Protein AF-A0AAJ2Z016-F1 (afdb_monomer_lite)

pLDDT: mean 82.46, std 11.84, range [34.25, 93.69]

Sequence (114 aa):
MADKQTEYRIWHGRLSSMLEGEIEDIRYDAFNEFDAKVASGLIPVLAFKTMQRDFVLPIIRDHGLDMSDFYDAEASILGAASLSDIRFWAGLAKKIGVSAANGNWRARDNRMYV

Secondary structure (DSSP, 8-state):
-HHHHHHHHHHHHHHHHHTTTS-HHHHHHHHHHHHHHHHTT--HHHHHHHHHHHHHHHHHHHTT--HHHHHHHHTTS-S---HHHHHHHHHHHHHH-HHHHHHHHHHHHTTS--

Foldseek 3Di:
DVPQVVQLVVLLVLLCLQCVPPDPVVSVVLVVQLVVCVVVPDRSVVSSVVSVCVLLVVLCVVLVHDVVLVCVLVVLDPGRHHPVLSNVLSVVCSVPNSVVSSVVSSVVNVVPDD

Organism: Weissella confusa (NCBI:txid1583)

Structure (mmCIF, N/CA/C/O backbone):
data_AF-A0AAJ2Z016-F1
#
_entry.id   AF-A0AAJ2Z016-F1
#
loop_
_atom_site.group_PDB
_atom_site.id
_atom_site.type_symbol
_atom_site.label_atom_id
_atom_site.label_alt_id
_atom_site.label_comp_id
_atom_site.label_asym_id
_atom_site.label_entity_id
_atom_site.label_seq_id
_atom_site.pdbx_PDB_ins_code
_atom_site.Cartn_x
_atom_site.Cartn_y
_atom_site.Cartn_z
_atom_site.occupancy
_atom_site.B_iso_or_equiv
_atom_site.auth_seq_id
_atom_site.auth_comp_id
_atom_site.auth_asym_id
_atom_site.auth_atom_id
_atom_site.pdbx_PDB_model_num
ATOM 1 N N . MET A 1 1 ? 17.914 4.092 -23.876 1.00 50.62 1 MET A N 1
ATOM 2 C CA . MET A 1 1 ? 17.433 2.922 -23.103 1.00 50.62 1 MET A CA 1
ATOM 3 C C . MET A 1 1 ? 17.862 2.928 -21.622 1.00 50.62 1 MET A C 1
ATOM 5 O O . MET A 1 1 ? 17.538 1.978 -20.928 1.00 50.62 1 MET A O 1
ATOM 9 N N . ALA A 1 2 ? 18.507 3.985 -21.100 1.00 53.22 2 ALA A N 1
ATOM 10 C CA . ALA A 1 2 ? 18.936 4.063 -19.691 1.00 53.22 2 ALA A CA 1
ATOM 11 C C . ALA A 1 2 ? 17.799 4.354 -18.681 1.00 53.22 2 ALA A C 1
ATOM 13 O O . ALA A 1 2 ? 17.943 4.087 -17.491 1.00 53.22 2 ALA A O 1
ATOM 14 N N . ASP A 1 3 ? 16.663 4.864 -19.161 1.00 67.69 3 ASP A N 1
ATOM 15 C CA . ASP A 1 3 ? 15.550 5.333 -18.327 1.00 67.69 3 ASP A CA 1
ATOM 16 C C . ASP A 1 3 ? 14.743 4.174 -17.709 1.00 67.69 3 ASP A C 1
ATOM 18 O O . ASP A 1 3 ? 14.638 4.045 -16.493 1.00 67.69 3 ASP A O 1
ATOM 22 N N . LYS A 1 4 ? 14.319 3.208 -18.538 1.00 69.62 4 LYS A N 1
ATOM 23 C CA . LYS A 1 4 ? 13.491 2.067 -18.100 1.00 69.62 4 LYS A CA 1
ATOM 24 C C . LYS A 1 4 ? 14.162 1.173 -17.054 1.00 69.62 4 LYS A C 1
ATOM 26 O O . LYS A 1 4 ? 13.498 0.687 -16.146 1.00 69.62 4 LYS A O 1
ATOM 31 N N . GLN A 1 5 ? 15.469 0.937 -17.177 1.00 80.38 5 GLN A N 1
ATOM 32 C CA . GLN A 1 5 ? 16.199 0.092 -16.226 1.00 80.38 5 GLN A CA 1
ATOM 33 C C . GLN A 1 5 ? 16.445 0.810 -14.892 1.00 80.38 5 GLN A C 1
ATOM 35 O O . GLN A 1 5 ? 16.464 0.170 -13.841 1.00 80.38 5 GLN A O 1
ATOM 40 N N . THR A 1 6 ? 16.601 2.135 -14.928 1.00 86.06 6 THR A N 1
ATOM 41 C CA . THR A 1 6 ? 16.713 2.967 -13.725 1.00 86.06 6 THR A CA 1
ATOM 42 C C . THR A 1 6 ? 15.373 3.022 -12.995 1.00 86.06 6 THR A C 1
ATOM 44 O O . THR A 1 6 ? 15.328 2.743 -11.799 1.00 86.06 6 THR A O 1
ATOM 47 N N . GLU A 1 7 ? 14.273 3.263 -13.715 1.00 83.56 7 GLU A N 1
ATOM 48 C CA . GLU A 1 7 ? 12.923 3.204 -13.145 1.00 83.56 7 GLU A CA 1
ATOM 49 C C . GLU A 1 7 ? 12.616 1.833 -12.544 1.00 83.56 7 GLU A C 1
ATOM 51 O O . GLU A 1 7 ? 12.167 1.757 -11.404 1.00 83.56 7 GLU A O 1
ATOM 56 N N . TYR A 1 8 ? 12.903 0.745 -13.264 1.00 88.56 8 TYR A N 1
ATOM 57 C CA . TYR A 1 8 ? 12.694 -0.608 -12.752 1.00 88.56 8 TYR A CA 1
ATOM 58 C C . TYR A 1 8 ? 13.367 -0.811 -11.390 1.00 88.56 8 TYR A C 1
ATOM 60 O O . TYR A 1 8 ? 12.716 -1.241 -10.443 1.00 88.56 8 TYR A O 1
ATOM 68 N N . ARG A 1 9 ? 14.645 -0.431 -11.256 1.00 88.81 9 ARG A N 1
ATOM 69 C CA . ARG A 1 9 ? 15.388 -0.563 -9.992 1.00 88.81 9 ARG A CA 1
ATOM 70 C C . ARG A 1 9 ? 14.791 0.280 -8.867 1.00 88.81 9 ARG A C 1
ATOM 72 O O . ARG A 1 9 ? 14.741 -0.190 -7.736 1.00 88.81 9 ARG A O 1
ATOM 79 N N . ILE A 1 10 ? 14.330 1.496 -9.165 1.00 88.38 10 ILE A N 1
ATOM 80 C CA . ILE A 1 10 ? 13.687 2.372 -8.174 1.00 88.38 10 ILE A CA 1
ATOM 81 C C . ILE A 1 10 ? 12.416 1.714 -7.631 1.00 88.38 10 ILE A C 1
ATOM 83 O O . ILE A 1 10 ? 12.230 1.630 -6.418 1.00 88.38 10 ILE A O 1
ATOM 87 N N . TRP A 1 11 ? 11.546 1.234 -8.519 1.00 89.25 11 TRP A N 1
ATOM 88 C CA . TRP A 1 11 ? 10.260 0.660 -8.124 1.00 89.25 11 TRP A CA 1
ATOM 89 C C . TRP A 1 11 ? 10.403 -0.721 -7.487 1.00 89.25 11 TRP A C 1
ATOM 91 O O . TRP A 1 11 ? 9.723 -1.005 -6.506 1.00 89.25 11 TRP A O 1
ATOM 101 N N . HIS A 1 12 ? 11.363 -1.521 -7.944 1.00 88.50 12 HIS A N 1
ATOM 102 C CA . HIS A 1 12 ? 11.754 -2.764 -7.286 1.00 88.50 12 HIS A CA 1
ATOM 103 C C . HIS A 1 12 ? 12.331 -2.512 -5.880 1.00 88.50 12 HIS A C 1
ATOM 105 O O . HIS A 1 12 ? 12.040 -3.250 -4.942 1.00 88.50 12 HIS A O 1
ATOM 111 N N . GLY A 1 13 ? 13.118 -1.447 -5.697 1.00 87.50 13 GLY A N 1
ATOM 112 C CA . GLY A 1 13 ? 13.601 -1.027 -4.378 1.00 87.50 13 GLY A CA 1
ATOM 113 C C . GLY A 1 13 ? 12.458 -0.615 -3.448 1.00 87.50 13 GLY A C 1
ATOM 114 O O . GLY A 1 13 ? 12.397 -1.069 -2.310 1.00 87.50 13 GLY A O 1
ATOM 115 N N . ARG A 1 14 ? 11.496 0.169 -3.953 1.00 86.81 14 ARG A N 1
ATOM 116 C CA . ARG A 1 14 ? 10.285 0.539 -3.197 1.00 86.81 14 ARG A CA 1
ATOM 117 C C . ARG A 1 14 ? 9.432 -0.670 -2.824 1.00 86.81 14 ARG A C 1
ATOM 119 O O . ARG A 1 14 ? 8.896 -0.702 -1.722 1.00 86.81 14 ARG A O 1
ATOM 126 N N . LEU A 1 15 ? 9.337 -1.661 -3.710 1.00 88.19 15 LEU A N 1
ATOM 127 C CA . LEU A 1 15 ? 8.679 -2.930 -3.416 1.00 88.19 15 LEU A CA 1
ATOM 128 C C . LEU A 1 15 ? 9.373 -3.672 -2.275 1.00 88.19 15 LEU A C 1
ATOM 130 O O . LEU A 1 15 ? 8.717 -4.098 -1.330 1.00 88.19 15 LEU A O 1
ATOM 134 N N . SER A 1 16 ? 10.703 -3.738 -2.305 1.00 87.50 16 SER A N 1
ATOM 135 C CA . SER A 1 16 ? 11.471 -4.320 -1.204 1.00 87.50 16 SER A CA 1
ATOM 136 C C . SER A 1 16 ? 11.191 -3.626 0.131 1.00 87.50 16 SER A C 1
ATOM 138 O O . SER A 1 16 ? 11.004 -4.311 1.130 1.00 87.50 16 SER A O 1
ATOM 140 N N . SER A 1 17 ? 11.134 -2.289 0.156 1.00 84.81 17 SER A N 1
ATOM 141 C CA . SER A 1 17 ? 10.820 -1.527 1.374 1.00 84.81 17 SER A CA 1
ATOM 142 C C . SER A 1 17 ? 9.387 -1.760 1.861 1.00 84.81 17 SER A C 1
ATOM 144 O O . SER A 1 17 ? 9.158 -1.929 3.053 1.00 84.81 17 SER A O 1
ATOM 146 N N . MET A 1 18 ? 8.411 -1.825 0.950 1.00 85.75 18 MET A N 1
ATOM 147 C CA . MET A 1 18 ? 7.009 -2.096 1.294 1.00 85.75 18 MET A CA 1
ATOM 148 C C . MET A 1 18 ? 6.831 -3.452 2.003 1.00 85.75 18 MET A C 1
ATOM 150 O O . MET A 1 18 ? 5.942 -3.597 2.847 1.00 85.75 18 MET A O 1
ATOM 154 N N . LEU A 1 19 ? 7.675 -4.430 1.666 1.00 87.81 19 LEU A N 1
ATOM 155 C CA . LEU A 1 19 ? 7.577 -5.815 2.123 1.00 87.81 19 LEU A CA 1
ATOM 156 C C . LEU A 1 19 ? 8.633 -6.204 3.169 1.00 87.81 19 LEU A C 1
ATOM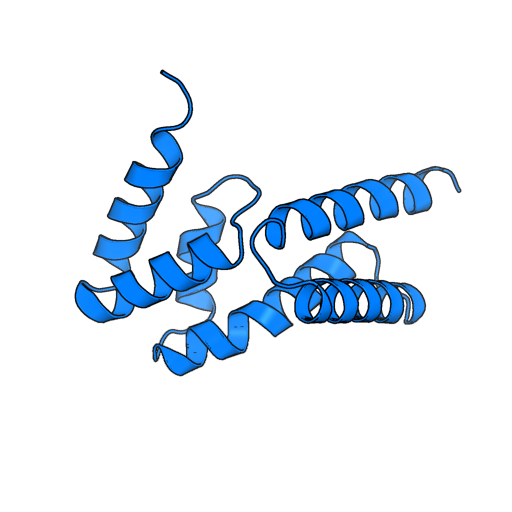 158 O O . LEU A 1 19 ? 8.792 -7.388 3.459 1.00 87.81 19 LEU A O 1
ATOM 162 N N . GLU A 1 20 ? 9.373 -5.247 3.733 1.00 84.12 20 GLU A N 1
ATOM 163 C CA . GLU A 1 20 ? 10.526 -5.513 4.609 1.00 84.12 20 GLU A CA 1
ATOM 164 C C . GLU A 1 20 ? 10.188 -6.410 5.820 1.00 84.12 20 GLU A C 1
ATOM 166 O O . GLU A 1 20 ? 11.023 -7.202 6.255 1.00 84.12 20 GLU A O 1
ATOM 171 N N . GLY A 1 21 ? 8.946 -6.349 6.313 1.00 79.94 21 GLY A N 1
ATOM 172 C CA . GLY A 1 21 ? 8.444 -7.163 7.428 1.00 79.94 21 GLY A CA 1
ATOM 173 C C . GLY A 1 21 ? 7.616 -8.395 7.042 1.00 79.94 21 GLY A C 1
ATOM 174 O O . GLY A 1 21 ? 7.060 -9.038 7.930 1.00 79.94 21 GLY A O 1
ATOM 175 N N . GLU A 1 22 ? 7.485 -8.710 5.754 1.00 87.19 22 GLU A N 1
ATOM 176 C CA . GLU A 1 22 ? 6.683 -9.842 5.277 1.00 87.19 22 GLU A CA 1
ATOM 177 C C . GLU A 1 22 ? 7.527 -11.119 5.132 1.00 87.19 22 GLU A C 1
ATOM 179 O O . GLU A 1 22 ? 8.754 -11.084 4.993 1.00 87.19 22 GLU A O 1
ATOM 184 N N . ILE A 1 23 ? 6.856 -12.273 5.157 1.00 88.75 23 ILE A N 1
ATOM 185 C CA . ILE A 1 23 ? 7.511 -13.575 4.982 1.00 88.75 23 ILE A CA 1
ATOM 186 C C . ILE A 1 23 ? 8.040 -13.753 3.552 1.00 88.75 23 ILE A C 1
ATOM 188 O O . ILE A 1 23 ? 7.595 -13.094 2.613 1.00 88.75 23 ILE A O 1
ATOM 192 N N . GLU A 1 24 ? 9.002 -14.661 3.385 1.00 88.88 24 GLU A N 1
ATOM 193 C CA . GLU A 1 24 ? 9.681 -14.900 2.107 1.00 88.88 24 GLU A CA 1
ATOM 194 C C . GLU A 1 24 ? 8.723 -15.249 0.963 1.00 88.88 24 GLU A C 1
ATOM 196 O O . GLU A 1 24 ? 8.840 -14.641 -0.096 1.00 88.88 24 GLU A O 1
ATOM 201 N N . ASP A 1 25 ? 7.733 -16.110 1.202 1.00 89.81 25 ASP A N 1
ATOM 202 C CA . ASP A 1 25 ? 6.748 -16.501 0.184 1.00 89.81 25 ASP A CA 1
ATOM 203 C C . ASP A 1 25 ? 5.955 -15.294 -0.346 1.00 89.81 25 ASP A C 1
ATOM 205 O O . ASP A 1 25 ? 5.875 -15.078 -1.552 1.00 89.81 25 ASP A O 1
ATOM 209 N N . ILE A 1 26 ? 5.456 -14.435 0.554 1.00 86.12 26 ILE A N 1
ATOM 210 C CA . ILE A 1 26 ? 4.728 -13.206 0.187 1.00 86.12 26 ILE A CA 1
ATOM 211 C C . ILE A 1 26 ? 5.629 -12.267 -0.616 1.00 86.12 26 ILE A C 1
ATOM 213 O O . ILE A 1 26 ? 5.187 -11.652 -1.588 1.00 86.12 26 ILE A O 1
ATOM 217 N N . ARG A 1 27 ? 6.904 -12.154 -0.225 1.00 88.75 27 ARG A N 1
ATOM 218 C CA . ARG A 1 27 ? 7.879 -11.339 -0.956 1.00 88.75 27 ARG A CA 1
ATOM 219 C C . ARG A 1 27 ? 8.116 -11.877 -2.358 1.00 88.75 27 ARG A C 1
ATOM 221 O O . ARG A 1 27 ? 8.108 -11.099 -3.308 1.00 88.75 27 ARG A O 1
ATOM 228 N N . TYR A 1 28 ? 8.312 -13.184 -2.481 1.00 90.25 28 TYR A N 1
ATOM 229 C CA . TYR A 1 28 ? 8.541 -13.847 -3.756 1.00 90.25 28 TYR A CA 1
ATOM 230 C C . TYR A 1 28 ? 7.351 -13.672 -4.705 1.00 90.25 28 TYR A C 1
ATOM 232 O O . TYR A 1 28 ? 7.538 -13.245 -5.846 1.00 90.25 28 TYR A O 1
ATOM 240 N N . ASP A 1 29 ? 6.131 -13.902 -4.218 1.00 90.44 29 ASP A N 1
ATOM 241 C CA . ASP A 1 29 ? 4.907 -13.717 -4.999 1.00 90.44 29 ASP A CA 1
ATOM 242 C C . ASP A 1 29 ? 4.746 -12.265 -5.468 1.00 90.44 29 ASP A C 1
ATOM 244 O O . ASP A 1 29 ? 4.453 -12.022 -6.640 1.00 90.44 29 ASP A O 1
ATOM 248 N N . ALA A 1 30 ? 5.025 -11.289 -4.599 1.00 89.19 30 ALA A N 1
ATOM 249 C CA . ALA A 1 30 ? 4.936 -9.873 -4.943 1.00 89.19 30 ALA A CA 1
ATOM 250 C C . ALA A 1 30 ? 5.948 -9.448 -6.020 1.00 89.19 30 ALA A C 1
ATOM 252 O O . ALA A 1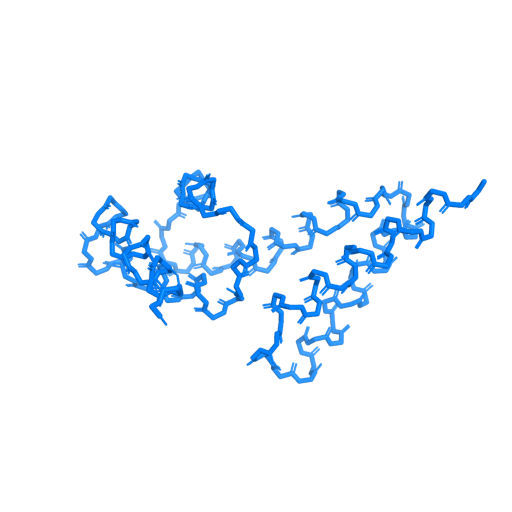 30 ? 5.602 -8.692 -6.933 1.00 89.19 30 ALA A O 1
ATOM 253 N N . PHE A 1 31 ? 7.195 -9.928 -5.937 1.00 91.50 31 PHE A N 1
ATOM 254 C CA . PHE A 1 31 ? 8.207 -9.654 -6.960 1.00 91.50 31 PHE A CA 1
ATOM 255 C C . PHE A 1 31 ? 7.863 -10.328 -8.291 1.00 91.50 31 PHE A C 1
ATOM 257 O O . PHE A 1 31 ? 7.935 -9.676 -9.330 1.00 91.50 31 PHE A O 1
ATOM 264 N N . ASN A 1 32 ? 7.397 -11.579 -8.271 1.00 92.69 32 ASN A N 1
ATOM 265 C CA . ASN A 1 32 ? 6.939 -12.261 -9.484 1.00 92.69 32 ASN A CA 1
ATOM 266 C C . ASN A 1 32 ? 5.762 -11.538 -10.141 1.00 92.69 32 ASN A C 1
ATOM 268 O O . ASN A 1 32 ? 5.710 -11.407 -11.364 1.00 92.69 32 ASN A O 1
ATOM 272 N N . GLU A 1 33 ? 4.811 -11.058 -9.343 1.00 91.69 33 GLU A N 1
ATOM 273 C CA . GLU A 1 33 ? 3.671 -10.305 -9.846 1.00 91.69 33 GLU A CA 1
ATOM 274 C C . GLU A 1 33 ? 4.096 -8.958 -10.447 1.00 91.69 33 GLU A C 1
ATOM 276 O O . GLU A 1 33 ? 3.607 -8.572 -11.515 1.00 91.69 33 GLU A O 1
ATOM 281 N N . PHE A 1 34 ? 5.025 -8.254 -9.798 1.00 91.88 34 PHE A N 1
ATOM 282 C CA . PHE A 1 34 ? 5.614 -7.029 -10.332 1.00 91.88 34 PHE A CA 1
ATOM 283 C C . PHE A 1 34 ? 6.307 -7.281 -11.678 1.00 91.88 34 PHE A C 1
ATOM 285 O O . PHE A 1 34 ? 6.013 -6.589 -12.659 1.00 91.88 34 PHE A O 1
ATOM 292 N N . ASP A 1 35 ? 7.149 -8.310 -11.759 1.00 92.44 35 ASP A N 1
ATOM 293 C CA . ASP A 1 35 ? 7.880 -8.674 -12.972 1.00 92.44 35 ASP A CA 1
ATOM 294 C C . ASP A 1 35 ? 6.933 -9.097 -14.100 1.00 92.44 35 ASP A C 1
ATOM 296 O O . ASP A 1 35 ? 7.098 -8.666 -15.244 1.00 92.44 35 ASP A O 1
ATOM 300 N N . ALA A 1 36 ? 5.885 -9.864 -13.786 1.00 93.69 36 ALA A N 1
ATOM 301 C CA . ALA A 1 36 ? 4.859 -10.263 -14.746 1.00 93.69 36 ALA A CA 1
ATOM 302 C C . ALA A 1 36 ? 4.109 -9.053 -15.327 1.00 93.69 36 ALA A C 1
ATOM 304 O O . ALA A 1 36 ? 3.871 -8.988 -16.536 1.00 93.69 36 ALA A O 1
ATOM 305 N N . LYS A 1 37 ? 3.778 -8.061 -14.492 1.00 92.50 37 LYS A N 1
ATOM 306 C CA . LYS A 1 37 ? 3.123 -6.811 -14.915 1.00 92.50 37 LYS A CA 1
ATOM 307 C C . LYS A 1 37 ? 4.043 -5.945 -15.787 1.00 92.50 37 LYS A C 1
ATOM 309 O O . LYS A 1 37 ? 3.592 -5.361 -16.776 1.00 92.50 37 LYS A O 1
ATOM 314 N N . VAL A 1 38 ? 5.338 -5.878 -15.472 1.00 92.06 38 VAL A N 1
ATOM 315 C CA . VAL A 1 38 ? 6.326 -5.210 -16.338 1.00 92.06 38 VAL A CA 1
ATOM 316 C C . VAL A 1 38 ? 6.458 -5.951 -17.674 1.00 92.06 38 VAL A C 1
ATOM 318 O O . VAL A 1 38 ? 6.438 -5.321 -18.734 1.00 92.06 38 VAL A O 1
ATOM 321 N N . ALA A 1 39 ? 6.518 -7.285 -17.648 1.00 92.38 39 ALA A N 1
ATOM 322 C CA . ALA A 1 39 ? 6.587 -8.120 -18.846 1.00 92.38 39 ALA A CA 1
ATOM 323 C C . ALA A 1 39 ? 5.334 -7.995 -19.731 1.00 92.38 39 ALA A C 1
ATOM 325 O O . ALA A 1 39 ? 5.446 -8.058 -20.955 1.00 92.38 39 ALA A O 1
ATOM 326 N N . SER A 1 40 ? 4.159 -7.735 -19.146 1.00 92.12 40 SER A N 1
ATOM 327 C CA . SER A 1 40 ? 2.923 -7.456 -19.890 1.00 92.12 40 SER A CA 1
ATOM 328 C C . SER A 1 40 ? 2.864 -6.048 -20.500 1.00 92.12 40 SER A C 1
ATOM 330 O O . SER A 1 40 ? 1.853 -5.679 -21.095 1.00 92.12 40 SER A O 1
ATOM 332 N N . GLY A 1 41 ? 3.921 -5.242 -20.357 1.00 88.88 41 GLY A N 1
ATOM 333 C CA . GLY A 1 41 ? 4.050 -3.928 -20.988 1.00 88.88 41 GLY A CA 1
ATOM 334 C C . GLY A 1 41 ? 3.687 -2.738 -20.099 1.00 88.88 41 GLY A C 1
ATOM 335 O O . GLY A 1 41 ? 3.691 -1.608 -20.594 1.00 88.88 41 GLY A O 1
ATOM 336 N N . LEU A 1 42 ? 3.403 -2.942 -18.806 1.00 90.19 42 LEU A N 1
ATOM 337 C CA . LEU A 1 42 ? 3.239 -1.821 -17.879 1.00 90.19 42 LEU A CA 1
ATOM 338 C C . LEU A 1 42 ? 4.595 -1.169 -17.590 1.00 90.19 42 LEU A C 1
ATOM 340 O O . LEU A 1 42 ? 5.608 -1.840 -17.395 1.00 90.19 42 LEU A O 1
ATOM 344 N N . ILE A 1 43 ? 4.611 0.163 -17.520 1.00 89.94 43 ILE A N 1
ATOM 345 C CA . ILE A 1 43 ? 5.783 0.883 -17.011 1.00 89.94 43 ILE A CA 1
ATOM 346 C C . ILE A 1 43 ? 5.968 0.576 -15.512 1.00 89.94 43 ILE A C 1
ATOM 348 O O . ILE A 1 43 ? 4.965 0.393 -14.814 1.00 89.94 43 ILE A O 1
ATOM 352 N N . PRO A 1 44 ? 7.206 0.558 -14.982 1.00 87.62 44 PRO A N 1
ATOM 353 C CA . PRO A 1 44 ? 7.486 0.106 -13.614 1.00 87.62 44 PRO A CA 1
ATOM 354 C C . PRO A 1 44 ? 6.653 0.785 -12.518 1.00 87.62 44 PRO A C 1
ATOM 356 O O . PRO A 1 44 ? 6.187 0.118 -11.599 1.00 87.62 44 PRO A O 1
ATOM 359 N N . VAL A 1 45 ? 6.377 2.089 -12.638 1.00 88.19 45 VAL A N 1
ATOM 360 C CA . VAL A 1 45 ? 5.505 2.803 -11.686 1.00 88.19 45 VAL A CA 1
ATOM 361 C C . VAL A 1 45 ? 4.074 2.264 -11.671 1.00 88.19 45 VAL A C 1
ATOM 363 O O . VAL A 1 45 ? 3.473 2.137 -10.605 1.00 88.19 45 VAL A O 1
ATOM 366 N N . LEU A 1 46 ? 3.513 1.945 -12.841 1.00 88.38 46 LEU A N 1
ATOM 367 C CA . LEU A 1 46 ? 2.159 1.404 -12.941 1.00 88.38 46 LEU A CA 1
ATOM 368 C C . LEU A 1 46 ? 2.129 -0.043 -12.460 1.00 88.38 46 LEU A C 1
ATOM 370 O O . LEU A 1 46 ? 1.243 -0.385 -11.689 1.00 88.38 46 LEU A O 1
ATOM 374 N N . ALA A 1 47 ? 3.123 -0.854 -12.833 1.00 90.38 47 ALA A N 1
ATOM 375 C CA . ALA A 1 47 ? 3.260 -2.222 -12.335 1.00 90.38 47 ALA A CA 1
ATOM 376 C C . ALA A 1 47 ? 3.310 -2.263 -10.797 1.00 90.38 47 ALA A C 1
ATOM 378 O O . ALA A 1 47 ? 2.556 -3.017 -10.183 1.00 90.38 47 ALA A O 1
ATOM 379 N N . PHE A 1 48 ? 4.120 -1.393 -10.181 1.00 89.31 48 PHE A N 1
ATOM 380 C CA . PHE A 1 48 ? 4.195 -1.252 -8.726 1.00 89.31 48 PHE A CA 1
ATOM 381 C C . PHE A 1 48 ? 2.848 -0.846 -8.121 1.00 89.31 48 PHE A C 1
ATOM 383 O O . PHE A 1 48 ? 2.369 -1.515 -7.215 1.00 89.31 48 PHE A O 1
ATOM 390 N N . LYS A 1 49 ? 2.202 0.213 -8.627 1.00 85.50 49 LYS A N 1
ATOM 391 C CA . LYS A 1 49 ? 0.915 0.685 -8.082 1.00 85.50 49 LYS A CA 1
ATOM 392 C C . LYS A 1 49 ? -0.201 -0.348 -8.218 1.00 85.50 49 LYS A C 1
ATOM 394 O O . LYS A 1 49 ? -1.039 -0.461 -7.326 1.00 85.50 49 LYS A O 1
ATOM 399 N N . THR A 1 50 ? -0.239 -1.087 -9.326 1.00 87.19 50 THR A N 1
ATOM 400 C CA . THR A 1 50 ? -1.219 -2.160 -9.516 1.00 87.19 50 THR A CA 1
ATOM 401 C C . THR A 1 50 ? -0.966 -3.292 -8.527 1.00 87.19 50 THR A C 1
ATOM 403 O O . THR A 1 50 ? -1.891 -3.662 -7.820 1.00 87.19 50 THR A O 1
ATOM 406 N N . MET A 1 51 ? 0.278 -3.762 -8.396 1.00 87.50 51 MET A N 1
ATOM 407 C CA . MET A 1 51 ? 0.631 -4.783 -7.402 1.00 87.50 51 MET A CA 1
ATOM 408 C C . MET A 1 51 ? 0.312 -4.305 -5.975 1.00 87.50 51 MET A C 1
ATOM 410 O O . MET A 1 51 ? -0.374 -4.998 -5.235 1.00 87.50 51 MET A O 1
ATOM 414 N N . GLN A 1 52 ? 0.687 -3.076 -5.605 1.00 84.75 52 GLN A N 1
ATOM 415 C CA . GLN A 1 52 ? 0.371 -2.502 -4.293 1.00 84.75 52 GLN A CA 1
ATOM 416 C C . GLN A 1 52 ? -1.139 -2.546 -4.026 1.00 84.75 52 GLN A C 1
ATOM 418 O O . GLN A 1 52 ? -1.569 -2.959 -2.952 1.00 84.75 52 GLN A O 1
ATOM 423 N N . ARG A 1 53 ? -1.958 -2.173 -5.016 1.00 86.00 53 ARG A N 1
ATOM 424 C CA . ARG A 1 53 ? -3.416 -2.278 -4.921 1.00 86.00 53 ARG A CA 1
ATOM 425 C C . ARG A 1 53 ? -3.876 -3.723 -4.726 1.00 86.00 53 ARG A C 1
ATOM 427 O O . ARG A 1 53 ? -4.767 -3.935 -3.910 1.00 86.00 53 ARG A O 1
ATOM 434 N N . ASP A 1 54 ? -3.301 -4.680 -5.445 1.00 86.88 54 ASP A N 1
ATOM 435 C CA . ASP A 1 54 ? -3.674 -6.097 -5.368 1.00 86.88 54 ASP A CA 1
ATOM 436 C C . ASP A 1 54 ? -3.428 -6.670 -3.955 1.00 86.88 54 ASP A C 1
ATOM 438 O O . ASP A 1 54 ? -4.266 -7.413 -3.442 1.00 86.88 54 ASP A O 1
ATOM 442 N N . PHE A 1 55 ? -2.375 -6.225 -3.258 1.00 84.19 55 PHE A N 1
ATOM 443 C CA . PHE A 1 55 ? -2.122 -6.581 -1.851 1.00 84.19 55 PHE A CA 1
ATOM 444 C C . PHE A 1 55 ? -2.995 -5.827 -0.843 1.00 84.19 55 PHE A C 1
ATOM 446 O O . PHE A 1 55 ? -3.402 -6.381 0.180 1.00 84.19 55 PHE A O 1
ATOM 453 N N . VAL A 1 56 ? -3.264 -4.548 -1.097 1.00 85.94 56 VAL A N 1
ATOM 454 C CA . VAL A 1 56 ? -4.007 -3.689 -0.166 1.00 85.94 56 VAL A CA 1
ATOM 455 C C . VAL A 1 56 ? -5.505 -3.980 -0.214 1.00 85.94 56 VAL A C 1
ATOM 457 O O . VAL A 1 56 ? -6.163 -4.007 0.824 1.00 85.94 56 VAL A O 1
ATOM 460 N N . LEU A 1 57 ? -6.057 -4.242 -1.398 1.00 89.75 57 LEU A N 1
ATOM 461 C CA . LEU A 1 57 ? -7.496 -4.388 -1.609 1.00 89.75 57 LEU A CA 1
ATOM 462 C C . LEU A 1 57 ? -8.152 -5.463 -0.717 1.00 89.75 57 LEU A C 1
ATOM 464 O O . LEU A 1 57 ? -9.214 -5.169 -0.160 1.00 89.75 57 LEU A O 1
ATOM 468 N N . PRO A 1 58 ? -7.577 -6.669 -0.528 1.00 90.25 58 PRO A N 1
ATOM 469 C CA . PRO A 1 58 ? -8.110 -7.646 0.421 1.00 90.25 58 PRO A CA 1
ATOM 470 C C . PRO A 1 58 ? -8.159 -7.105 1.854 1.00 90.25 58 PRO A C 1
ATOM 472 O O . PRO A 1 58 ? -9.191 -7.211 2.509 1.00 90.25 58 PRO A O 1
ATOM 475 N N . ILE A 1 59 ? -7.095 -6.435 2.313 1.00 89.88 59 ILE A N 1
ATOM 476 C CA . ILE A 1 59 ? -7.007 -5.865 3.668 1.00 89.88 59 ILE A CA 1
ATOM 477 C C . ILE A 1 59 ? -8.113 -4.827 3.880 1.00 89.88 59 ILE A C 1
ATOM 479 O O . ILE A 1 59 ? -8.799 -4.845 4.901 1.00 89.88 59 ILE A O 1
ATOM 483 N N . ILE A 1 60 ? -8.298 -3.936 2.906 1.00 89.31 60 ILE A N 1
ATOM 484 C CA . ILE A 1 60 ? -9.321 -2.885 2.926 1.00 89.31 60 ILE A CA 1
ATOM 485 C C . ILE A 1 60 ? -10.724 -3.496 3.005 1.00 89.31 60 ILE A C 1
ATOM 487 O O . ILE A 1 60 ? -11.516 -3.122 3.874 1.00 89.31 60 ILE A O 1
ATOM 491 N N . ARG A 1 61 ? -11.003 -4.507 2.176 1.00 91.12 61 ARG A N 1
ATOM 492 C CA . ARG A 1 61 ? -12.294 -5.209 2.162 1.00 91.12 61 ARG A CA 1
ATOM 493 C C . ARG A 1 61 ? -12.575 -5.963 3.460 1.00 91.12 61 ARG A C 1
ATOM 495 O O . ARG A 1 61 ? -13.685 -5.859 3.976 1.00 91.12 61 ARG A O 1
ATOM 502 N N . ASP A 1 62 ? -11.582 -6.639 4.031 1.00 92.38 62 ASP A N 1
ATOM 503 C CA . ASP A 1 62 ? -11.719 -7.374 5.299 1.00 92.38 62 ASP A CA 1
ATOM 504 C C . ASP A 1 62 ? -12.048 -6.454 6.490 1.00 92.38 62 ASP A C 1
ATOM 506 O O . ASP A 1 62 ? -12.632 -6.873 7.499 1.00 92.38 62 ASP A O 1
ATOM 510 N N . HIS A 1 63 ? -11.699 -5.171 6.374 1.00 89.88 63 HIS A N 1
ATOM 511 C CA . HIS A 1 63 ? -12.003 -4.145 7.368 1.00 89.88 63 HIS A CA 1
ATOM 512 C C . HIS A 1 63 ? -13.285 -3.360 7.068 1.00 89.88 63 HIS A C 1
ATOM 514 O O . HIS A 1 63 ? -13.678 -2.539 7.896 1.00 89.88 63 HIS A O 1
ATOM 520 N N . GLY A 1 64 ? -13.968 -3.642 5.952 1.00 89.56 64 GLY A N 1
ATOM 521 C CA . GLY A 1 64 ? -15.176 -2.924 5.535 1.00 89.56 64 GLY A CA 1
ATOM 522 C C . GLY A 1 64 ? -14.909 -1.475 5.120 1.00 89.56 64 GLY A C 1
ATOM 523 O O . GLY A 1 64 ? -15.781 -0.629 5.298 1.00 89.56 64 GLY A O 1
ATOM 524 N N . LEU A 1 65 ? -13.703 -1.191 4.626 1.00 87.69 65 LEU A N 1
ATOM 525 C CA . LEU A 1 65 ? -13.270 0.127 4.160 1.00 87.69 65 LEU A CA 1
ATOM 526 C C . LEU A 1 65 ? -13.369 0.211 2.630 1.00 87.69 65 LEU A C 1
ATOM 528 O O . LEU A 1 65 ? -13.409 -0.824 1.957 1.00 87.69 65 LEU A O 1
ATOM 532 N N . ASP A 1 66 ? -13.378 1.426 2.078 1.00 88.44 66 ASP A N 1
ATOM 533 C CA . ASP A 1 66 ? -13.223 1.631 0.634 1.00 88.44 66 ASP A CA 1
ATOM 534 C C . ASP A 1 66 ? -11.773 1.970 0.252 1.00 88.44 66 ASP A C 1
ATOM 536 O O . ASP A 1 66 ? -10.974 2.450 1.059 1.00 88.44 66 ASP A O 1
ATOM 540 N N . MET A 1 67 ? -11.418 1.740 -1.015 1.00 85.06 67 MET A N 1
ATOM 541 C CA . MET A 1 67 ? -10.122 2.167 -1.541 1.00 85.06 67 MET A CA 1
ATOM 542 C C . MET A 1 67 ? -9.949 3.691 -1.495 1.00 85.06 67 MET A C 1
ATOM 544 O O . MET A 1 67 ? -8.810 4.142 -1.392 1.00 85.06 67 MET A O 1
ATOM 548 N N . SER A 1 68 ? -11.024 4.492 -1.534 1.00 85.00 68 SER A N 1
ATOM 549 C CA . SER A 1 68 ? -10.920 5.942 -1.327 1.00 85.00 68 SER A CA 1
ATOM 550 C C . SER A 1 68 ? -10.379 6.284 0.059 1.00 85.00 68 SER A C 1
ATOM 552 O O . SER A 1 68 ? -9.502 7.135 0.167 1.00 85.00 68 SER A O 1
ATOM 554 N N . ASP A 1 69 ? -10.825 5.572 1.100 1.00 81.50 69 ASP A N 1
ATOM 555 C CA . ASP A 1 69 ? -10.351 5.778 2.474 1.00 81.50 69 ASP A CA 1
ATOM 556 C C . ASP A 1 69 ? -8.850 5.495 2.577 1.00 81.50 69 ASP A C 1
ATOM 558 O O . ASP A 1 69 ? -8.115 6.200 3.272 1.00 81.50 69 ASP A O 1
ATOM 562 N N . PHE A 1 70 ? -8.391 4.465 1.860 1.00 80.25 70 PHE A N 1
ATOM 563 C CA . PHE A 1 70 ? -6.976 4.135 1.758 1.00 80.25 70 PHE A CA 1
ATOM 564 C C . PHE A 1 70 ? -6.188 5.231 1.039 1.00 80.25 70 PHE A C 1
ATOM 566 O O . PHE A 1 70 ? -5.164 5.660 1.559 1.00 80.25 70 PHE A O 1
ATOM 573 N N . TYR A 1 71 ? -6.649 5.712 -0.118 1.00 80.62 71 TYR A N 1
ATOM 574 C CA . TYR A 1 71 ? -5.941 6.755 -0.865 1.00 80.62 71 TYR A CA 1
ATOM 575 C C . TYR A 1 71 ? -5.896 8.091 -0.119 1.00 80.62 71 TYR A C 1
ATOM 577 O O . TYR A 1 71 ? -4.870 8.764 -0.159 1.00 80.62 71 TYR A O 1
ATOM 585 N N . ASP A 1 72 ? -6.947 8.458 0.613 1.00 76.44 72 ASP A N 1
ATOM 586 C CA . ASP A 1 72 ? -6.960 9.658 1.462 1.00 76.44 72 ASP A CA 1
ATOM 587 C C . ASP A 1 72 ? -5.960 9.559 2.624 1.00 76.44 72 ASP A C 1
ATOM 589 O O . ASP A 1 72 ? -5.405 10.560 3.099 1.00 76.44 72 ASP A O 1
ATOM 593 N N . ALA A 1 73 ? -5.723 8.341 3.101 1.00 73.81 73 ALA A N 1
ATOM 594 C CA . ALA A 1 73 ? -4.741 8.065 4.130 1.00 73.81 73 ALA A CA 1
ATOM 595 C C . ALA A 1 73 ? -3.314 8.012 3.538 1.00 73.81 73 ALA A C 1
ATOM 597 O O . ALA A 1 73 ? -2.422 8.700 4.038 1.00 73.81 73 ALA A O 1
ATOM 598 N N . GLU A 1 74 ? -3.117 7.316 2.415 1.00 74.88 74 GLU A N 1
ATOM 599 C CA . GLU A 1 74 ? -1.850 7.212 1.677 1.00 74.88 74 GLU A CA 1
ATOM 600 C C . GLU A 1 74 ? -1.361 8.571 1.159 1.00 74.88 74 GLU A C 1
ATOM 602 O O . GLU A 1 74 ? -0.207 8.925 1.372 1.00 74.88 74 GLU A O 1
ATOM 607 N N . ALA A 1 75 ? -2.225 9.379 0.534 1.00 70.06 75 ALA A N 1
ATOM 608 C CA . ALA A 1 75 ? -1.863 10.686 -0.024 1.00 70.06 75 ALA A CA 1
ATOM 609 C C . ALA A 1 75 ? -1.342 11.672 1.034 1.00 70.06 75 ALA A C 1
ATOM 611 O O . ALA A 1 75 ? -0.701 12.669 0.699 1.00 70.06 75 ALA A O 1
ATOM 612 N N . SER A 1 76 ? -1.614 11.401 2.311 1.00 64.12 76 SER A N 1
ATOM 613 C CA . SER A 1 76 ? -1.147 12.213 3.427 1.00 64.12 76 SER A CA 1
ATOM 614 C C . SER A 1 76 ? 0.205 11.797 4.006 1.00 64.12 76 SER A C 1
ATOM 616 O O . SER A 1 76 ? 0.756 12.539 4.817 1.00 64.12 76 SER A O 1
ATOM 618 N N . ILE A 1 77 ? 0.750 10.660 3.564 1.00 60.28 77 ILE A N 1
ATOM 619 C CA . ILE A 1 77 ? 2.059 10.142 3.958 1.00 60.28 77 ILE A CA 1
ATOM 620 C C . ILE A 1 77 ? 2.937 10.085 2.704 1.00 60.28 77 ILE A C 1
ATOM 622 O O . ILE A 1 77 ? 2.735 9.285 1.791 1.00 60.28 77 ILE A O 1
ATOM 626 N N . LEU A 1 78 ? 3.918 10.985 2.630 1.00 50.19 78 LEU A N 1
ATOM 627 C CA . LEU A 1 78 ? 4.832 11.091 1.494 1.00 50.19 78 LEU A CA 1
AT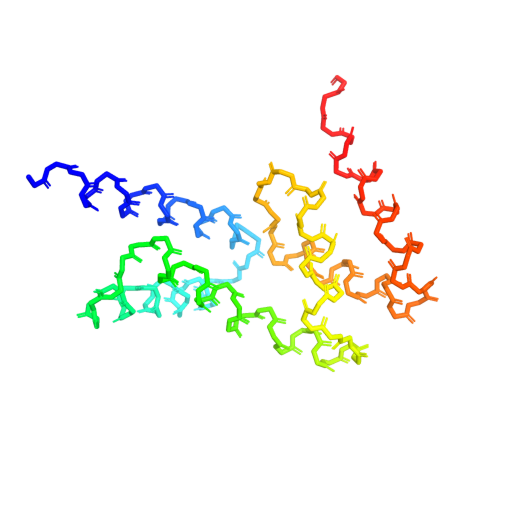OM 628 C C . LEU A 1 78 ? 5.874 9.962 1.517 1.00 50.19 78 LEU A C 1
ATOM 630 O O . LEU A 1 78 ? 7.043 10.179 1.809 1.00 50.19 78 LEU A O 1
ATOM 634 N N . GLY A 1 79 ? 5.449 8.775 1.086 1.00 55.69 79 GLY A N 1
ATOM 635 C CA . GLY A 1 79 ? 6.333 7.743 0.555 1.00 55.69 79 GLY A CA 1
ATOM 636 C C . GLY A 1 79 ? 6.712 6.632 1.532 1.00 55.69 79 GLY A C 1
ATOM 63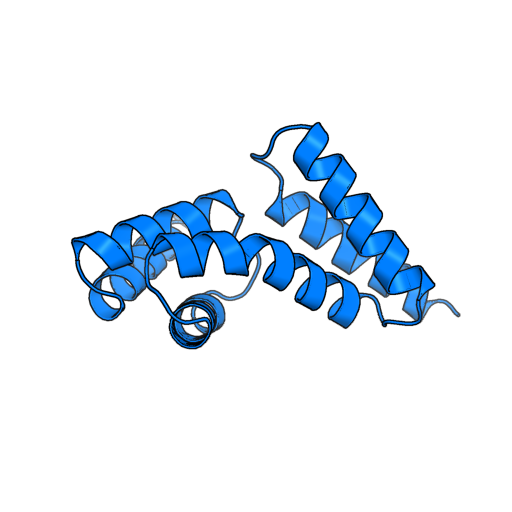7 O O . GLY A 1 79 ? 7.407 6.860 2.509 1.00 55.69 79 GLY A O 1
ATOM 638 N N . ALA A 1 80 ? 6.363 5.407 1.124 1.00 60.94 80 ALA A N 1
ATOM 639 C CA . ALA A 1 80 ? 6.826 4.123 1.664 1.00 60.94 80 ALA A CA 1
ATOM 640 C C . ALA A 1 80 ? 6.106 3.591 2.916 1.00 60.94 80 ALA A C 1
ATOM 642 O O . ALA A 1 80 ? 6.743 3.105 3.844 1.00 60.94 80 ALA A O 1
ATOM 643 N N . ALA A 1 81 ? 4.769 3.576 2.900 1.00 74.62 81 ALA A N 1
ATOM 644 C CA . ALA A 1 81 ? 4.017 2.749 3.842 1.00 74.62 81 ALA A CA 1
ATOM 645 C C . ALA A 1 81 ? 4.320 1.255 3.609 1.00 74.62 81 ALA A C 1
ATOM 647 O O . ALA A 1 81 ? 4.181 0.755 2.488 1.00 74.62 81 ALA A O 1
ATOM 648 N N . SER A 1 82 ? 4.712 0.539 4.666 1.00 82.00 82 SER A N 1
ATOM 649 C CA . SER A 1 82 ?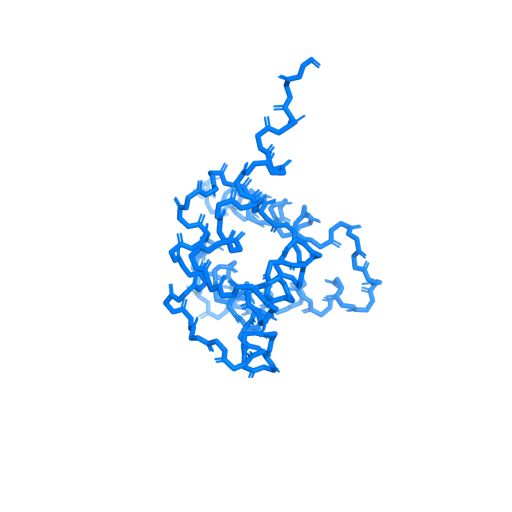 4.842 -0.922 4.627 1.00 82.00 82 SER A CA 1
ATOM 650 C C . SER A 1 82 ? 3.467 -1.599 4.669 1.00 82.00 82 SER A C 1
ATOM 652 O O . SER A 1 82 ? 2.494 -1.010 5.150 1.00 82.00 82 SER A O 1
ATOM 654 N N . LEU A 1 83 ? 3.359 -2.866 4.247 1.00 84.31 83 LEU A N 1
ATOM 655 C CA . LEU A 1 83 ? 2.107 -3.627 4.418 1.00 84.31 83 LEU A CA 1
ATOM 656 C C . LEU A 1 83 ? 1.668 -3.714 5.889 1.00 84.31 83 LEU A C 1
ATOM 658 O O . LEU A 1 83 ? 0.472 -3.670 6.183 1.00 84.31 83 LEU A O 1
ATOM 662 N N . SER A 1 84 ? 2.620 -3.767 6.820 1.00 83.19 84 SER A N 1
ATOM 663 C CA . SER A 1 84 ? 2.347 -3.731 8.260 1.00 83.19 84 SER A CA 1
ATOM 664 C C . SER A 1 84 ? 1.655 -2.432 8.684 1.00 83.19 84 SER A C 1
ATOM 666 O O . SER A 1 84 ? 0.663 -2.466 9.419 1.00 83.19 84 SER A O 1
ATOM 668 N N . ASP A 1 85 ? 2.109 -1.285 8.174 1.00 82.25 85 ASP A N 1
ATOM 669 C CA . ASP A 1 85 ? 1.492 0.011 8.472 1.00 82.25 85 ASP A CA 1
ATOM 670 C C . ASP A 1 85 ? 0.074 0.104 7.917 1.00 82.25 85 ASP A C 1
ATOM 672 O O . ASP A 1 85 ? -0.823 0.603 8.598 1.00 82.25 85 ASP A O 1
ATOM 676 N N . ILE A 1 86 ? -0.157 -0.462 6.732 1.00 85.25 86 ILE A N 1
ATOM 677 C CA . ILE A 1 86 ? -1.483 -0.507 6.111 1.00 85.25 86 ILE A CA 1
ATOM 678 C C . ILE A 1 86 ? -2.439 -1.380 6.934 1.00 85.25 86 ILE A C 1
ATOM 680 O O . ILE A 1 86 ? -3.550 -0.947 7.248 1.00 85.25 86 ILE A O 1
ATOM 684 N N . ARG A 1 87 ? -2.008 -2.581 7.353 1.00 88.19 87 ARG A N 1
ATOM 685 C CA . ARG A 1 87 ? -2.799 -3.454 8.243 1.00 88.19 87 ARG A CA 1
ATOM 686 C C . ARG A 1 87 ? -3.103 -2.761 9.572 1.00 88.19 87 ARG A C 1
ATOM 688 O O . ARG A 1 87 ? -4.228 -2.836 10.066 1.00 88.19 87 ARG A O 1
ATOM 695 N N . PHE A 1 88 ? -2.116 -2.073 10.144 1.00 87.50 88 PHE A N 1
ATOM 696 C CA . PHE A 1 88 ? -2.282 -1.324 11.385 1.00 87.50 88 PHE A CA 1
ATOM 697 C C . PHE A 1 88 ? -3.314 -0.203 11.238 1.00 87.50 88 PHE A C 1
ATOM 699 O O . PHE A 1 88 ? -4.230 -0.107 12.057 1.00 87.50 88 PHE A O 1
ATOM 706 N N . TRP A 1 89 ? -3.194 0.623 10.196 1.00 88.62 89 TRP A N 1
ATOM 707 C CA . TRP A 1 89 ? -4.135 1.707 9.935 1.00 88.62 89 TRP A CA 1
ATOM 708 C C . TRP A 1 89 ? -5.551 1.179 9.688 1.00 88.62 89 TRP A C 1
ATOM 710 O O . TRP A 1 89 ? -6.488 1.675 10.314 1.00 88.62 89 TRP A O 1
ATOM 720 N N . ALA A 1 90 ? -5.718 0.135 8.870 1.00 88.75 90 ALA A N 1
ATOM 721 C CA . ALA A 1 90 ? -7.029 -0.461 8.606 1.00 88.75 90 ALA A CA 1
ATOM 722 C C . ALA A 1 90 ? -7.677 -0.991 9.901 1.00 88.75 90 ALA A C 1
ATOM 724 O O . ALA A 1 90 ? -8.859 -0.757 10.174 1.00 88.75 90 ALA A O 1
ATOM 725 N N . GLY A 1 91 ? -6.877 -1.628 10.762 1.00 90.75 91 GLY A N 1
ATOM 726 C CA . GLY A 1 91 ? -7.308 -2.078 12.083 1.00 90.75 91 GLY A CA 1
ATOM 727 C C . GLY A 1 91 ? -7.703 -0.933 13.023 1.00 90.75 91 GLY A C 1
ATOM 728 O O . GLY A 1 91 ? -8.672 -1.063 13.775 1.00 90.75 91 GLY A O 1
ATOM 729 N N . LEU A 1 92 ? -6.988 0.197 12.985 1.00 87.56 92 LEU A N 1
ATOM 730 C CA . LEU A 1 92 ? -7.375 1.407 13.715 1.00 87.56 92 LEU A CA 1
ATOM 731 C C . LEU A 1 92 ? -8.677 1.997 13.168 1.00 87.56 92 LEU A C 1
ATOM 733 O O . LEU A 1 92 ? -9.580 2.281 13.952 1.00 87.56 92 LEU A O 1
ATOM 737 N N . ALA A 1 93 ? -8.806 2.139 11.849 1.00 88.75 93 ALA A N 1
ATOM 738 C CA . ALA A 1 93 ? -9.985 2.713 11.202 1.00 88.75 93 ALA A CA 1
ATOM 739 C C . ALA A 1 93 ? -11.265 1.967 11.597 1.00 88.75 93 ALA A C 1
ATOM 741 O O . ALA A 1 93 ? -12.263 2.599 11.940 1.00 88.75 93 ALA A O 1
ATOM 742 N N . LYS A 1 94 ? -11.205 0.634 11.688 1.00 89.88 94 LYS A N 1
ATOM 743 C CA . LYS A 1 94 ? -12.318 -0.195 12.173 1.00 89.88 94 LYS A CA 1
ATOM 744 C C . LYS A 1 94 ? -12.705 0.071 13.636 1.00 89.88 94 LYS A C 1
ATOM 746 O O . LYS A 1 94 ? -13.862 -0.113 14.001 1.00 89.88 94 LYS A O 1
ATOM 751 N N . LYS A 1 95 ? -11.757 0.469 14.490 1.00 91.56 95 LYS A N 1
ATOM 752 C CA . LYS A 1 95 ? -11.979 0.669 15.936 1.00 91.56 95 LYS A CA 1
ATOM 753 C C . LYS A 1 95 ? -12.434 2.080 16.292 1.00 91.56 95 LYS A C 1
ATOM 755 O O . LYS A 1 95 ? -13.251 2.235 17.192 1.00 91.56 95 LYS A O 1
ATOM 760 N N . ILE A 1 96 ? -11.863 3.092 15.640 1.00 89.38 96 ILE A N 1
ATOM 761 C CA . ILE A 1 96 ? -12.029 4.506 16.024 1.00 89.38 96 ILE A CA 1
ATOM 762 C C . ILE A 1 96 ? -12.556 5.397 14.888 1.00 89.38 96 ILE A C 1
ATOM 764 O O . ILE A 1 96 ? -12.725 6.597 15.085 1.00 89.38 96 ILE A O 1
ATOM 768 N N . GLY A 1 97 ? -12.830 4.825 13.712 1.00 88.19 97 GLY A N 1
ATOM 769 C CA . GLY A 1 97 ? -13.249 5.543 12.508 1.00 88.19 97 GLY A CA 1
ATOM 770 C C . GLY A 1 97 ? -12.071 6.042 11.662 1.00 88.19 97 GLY A C 1
ATOM 771 O O . GLY A 1 97 ? -10.995 6.351 12.178 1.00 88.19 97 GLY A O 1
ATOM 772 N N . VAL A 1 98 ? -12.291 6.149 10.346 1.00 85.50 98 VAL A N 1
ATOM 773 C CA . VAL A 1 98 ? -11.270 6.496 9.332 1.00 85.50 98 VAL A CA 1
ATOM 774 C C . VAL A 1 98 ? -10.567 7.820 9.643 1.00 85.50 98 VAL A C 1
ATOM 776 O O . VAL A 1 98 ? -9.339 7.888 9.643 1.00 85.50 98 VAL A O 1
ATOM 779 N N . SER A 1 99 ? -11.334 8.863 9.979 1.00 86.12 99 SER A N 1
ATOM 780 C CA . SER A 1 99 ? -10.794 10.201 10.263 1.00 86.12 99 SER A CA 1
ATOM 781 C C . SER A 1 99 ? -9.832 10.200 11.461 1.00 86.12 99 SER A C 1
ATOM 783 O O . SER A 1 99 ? -8.697 10.674 11.360 1.00 86.12 99 SER A O 1
ATOM 785 N N . ALA A 1 100 ? -10.236 9.586 12.579 1.00 86.00 100 ALA A N 1
ATOM 786 C CA . ALA A 1 100 ? -9.396 9.490 13.770 1.00 86.00 100 ALA A CA 1
ATOM 787 C C . ALA A 1 100 ? -8.180 8.575 13.544 1.00 86.00 100 ALA A C 1
ATOM 789 O O . ALA A 1 100 ? -7.082 8.879 14.015 1.00 86.00 100 ALA A O 1
ATOM 790 N N . ALA A 1 101 ? -8.345 7.479 12.799 1.00 85.94 101 ALA A N 1
ATOM 791 C CA . ALA A 1 101 ? -7.248 6.585 12.442 1.00 85.94 101 ALA A CA 1
ATOM 792 C C . ALA A 1 101 ? -6.196 7.271 11.566 1.00 85.94 101 ALA A C 1
ATOM 794 O O . ALA A 1 101 ? -5.010 7.121 11.841 1.00 85.94 101 ALA A O 1
ATOM 795 N N . ASN A 1 102 ? -6.605 8.077 10.580 1.00 82.75 102 ASN A N 1
ATOM 796 C CA . ASN A 1 102 ? -5.682 8.853 9.750 1.00 82.75 102 ASN A CA 1
ATOM 797 C C . ASN A 1 102 ? -4.875 9.853 10.601 1.00 82.75 102 ASN A C 1
ATOM 799 O O . ASN A 1 102 ? -3.650 9.902 10.517 1.00 82.75 102 ASN A O 1
ATOM 803 N N . GLY A 1 103 ? -5.534 10.574 11.516 1.00 79.44 103 GLY A N 1
ATOM 804 C CA . GLY A 1 103 ? -4.849 11.469 12.456 1.00 79.44 103 GLY A CA 1
ATOM 805 C C . GLY A 1 103 ? -3.799 10.758 13.325 1.00 79.44 103 GLY A C 1
ATOM 806 O O . GLY A 1 103 ? -2.681 11.251 13.475 1.00 79.44 103 GLY A O 1
ATOM 807 N N . ASN A 1 104 ? -4.125 9.573 13.854 1.00 81.75 104 ASN A N 1
ATOM 808 C CA . ASN A 1 104 ? -3.194 8.771 14.658 1.00 81.75 104 ASN A CA 1
ATOM 809 C C . ASN A 1 104 ? -2.058 8.170 13.825 1.00 81.75 104 ASN A C 1
ATOM 811 O O . ASN A 1 104 ? -0.919 8.111 14.287 1.00 81.75 104 ASN A O 1
ATOM 815 N N . TRP A 1 105 ? -2.355 7.733 12.604 1.00 80.44 105 TRP A N 1
ATOM 816 C CA . TRP A 1 105 ? -1.358 7.175 11.703 1.00 80.44 105 TRP A CA 1
ATOM 817 C C . TRP A 1 105 ? -0.315 8.226 11.309 1.00 80.44 105 TRP A C 1
ATOM 819 O O . TRP A 1 105 ? 0.876 7.982 11.485 1.00 80.44 105 TRP A O 1
ATOM 829 N N . ARG A 1 106 ? -0.749 9.440 10.945 1.00 76.06 106 ARG A N 1
ATOM 830 C CA . ARG A 1 106 ? 0.141 10.590 10.696 1.00 76.06 106 ARG A CA 1
ATOM 831 C C . ARG A 1 106 ? 1.009 10.938 11.904 1.00 76.06 106 ARG A C 1
ATOM 833 O O . ARG A 1 106 ? 2.197 11.200 11.764 1.00 76.06 106 ARG A O 1
ATOM 840 N N . ALA A 1 107 ? 0.424 10.942 13.103 1.00 75.75 107 ALA A N 1
ATOM 841 C CA . ALA A 1 107 ? 1.164 11.229 14.330 1.00 75.75 107 ALA A CA 1
ATOM 842 C C . ALA A 1 107 ? 2.214 10.153 14.658 1.00 75.75 107 ALA A C 1
ATOM 844 O O . ALA A 1 107 ? 3.230 10.466 15.275 1.00 75.75 107 ALA A O 1
ATOM 845 N N . ARG A 1 108 ? 1.971 8.894 14.270 1.00 73.81 108 ARG A N 1
ATOM 846 C CA . ARG A 1 108 ? 2.937 7.796 14.401 1.00 73.81 108 ARG A CA 1
ATOM 847 C C . ARG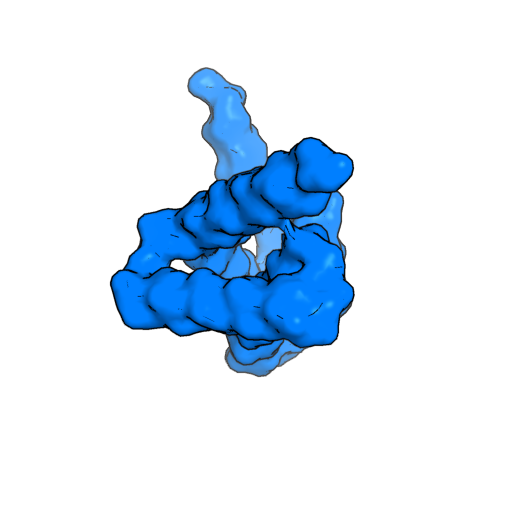 A 1 108 ? 4.088 7.945 13.406 1.00 73.81 108 ARG A C 1
ATOM 849 O O . ARG A 1 108 ? 5.227 7.725 13.801 1.00 73.81 108 ARG A O 1
ATOM 856 N N . ASP A 1 109 ? 3.793 8.323 12.167 1.00 67.81 109 ASP A N 1
ATOM 857 C CA . ASP A 1 109 ? 4.788 8.426 11.094 1.00 67.81 109 ASP A CA 1
ATOM 858 C C . ASP A 1 109 ? 5.713 9.646 11.264 1.00 67.81 109 ASP A C 1
ATOM 860 O O . ASP A 1 109 ? 6.935 9.537 11.200 1.00 67.81 109 ASP A O 1
ATOM 864 N N . ASN A 1 110 ? 5.153 10.785 11.688 1.00 64.44 110 ASN A N 1
ATOM 865 C CA . ASN A 1 110 ? 5.911 11.998 12.027 1.00 64.44 110 ASN A CA 1
ATOM 866 C C . ASN A 1 110 ? 6.815 11.868 13.276 1.00 64.44 110 ASN A C 1
ATOM 868 O O . ASN A 1 110 ? 7.424 12.852 13.688 1.00 64.44 110 ASN A O 1
ATOM 872 N N . ARG A 1 111 ? 6.898 10.692 13.921 1.00 57.91 111 ARG A N 1
ATOM 873 C CA . ARG A 1 111 ? 7.888 10.415 14.983 1.00 57.91 111 ARG A CA 1
ATOM 874 C C . ARG A 1 111 ? 9.242 9.942 14.446 1.00 57.91 111 ARG A C 1
ATOM 876 O O . ARG A 1 111 ? 10.136 9.683 15.248 1.00 57.91 111 ARG A O 1
ATOM 883 N N . MET A 1 112 ? 9.425 9.849 13.130 1.00 47.44 112 MET A N 1
ATOM 884 C CA . MET A 1 112 ? 10.762 9.848 12.536 1.00 47.44 112 MET A CA 1
ATOM 885 C C . MET A 1 112 ? 11.256 11.300 12.436 1.00 47.44 112 MET A C 1
ATOM 887 O O . MET A 1 112 ? 10.537 12.146 11.921 1.00 47.44 112 MET A O 1
ATOM 891 N N . TYR A 1 113 ? 12.468 11.563 12.938 1.00 36.50 113 TYR A N 1
ATOM 892 C CA . TYR A 1 113 ? 13.108 12.869 13.209 1.00 36.50 113 TYR A CA 1
ATOM 893 C C . TYR A 1 113 ? 12.835 13.485 14.598 1.00 36.50 113 TYR A C 1
ATOM 895 O O . TYR A 1 113 ? 12.211 14.538 14.730 1.00 36.50 113 TYR A O 1
ATOM 903 N N . VAL A 1 114 ? 13.410 12.856 15.632 1.00 34.25 114 VAL A N 1
ATOM 904 C CA . VAL A 1 114 ? 14.075 13.569 16.744 1.00 34.25 114 VAL A CA 1
ATOM 905 C C . VAL A 1 114 ? 15.537 13.147 16.750 1.00 34.25 114 VAL A C 1
ATOM 907 O O . VAL A 1 114 ? 15.771 11.925 16.608 1.00 34.25 114 VAL A O 1
#

Radius of gyration: 15.0 Å; chains: 1; bounding box: 34×30×40 Å